Protein AF-A0A1H0GG61-F1 (afdb_monomer)

Structure (mmCIF, N/CA/C/O backbone):
data_AF-A0A1H0GG61-F1
#
_entry.id   AF-A0A1H0GG61-F1
#
loop_
_atom_site.group_PDB
_atom_site.id
_atom_site.type_symbol
_atom_site.label_atom_id
_atom_site.label_alt_id
_atom_site.label_comp_id
_atom_site.label_asym_id
_atom_site.label_entity_id
_atom_site.label_seq_id
_atom_site.pdbx_PDB_ins_code
_atom_site.Cartn_x
_atom_site.Cartn_y
_atom_site.Cartn_z
_atom_site.occupancy
_atom_site.B_iso_or_equiv
_atom_site.auth_seq_id
_atom_site.auth_comp_id
_atom_site.auth_asym_id
_atom_site.auth_atom_id
_atom_site.pdbx_PDB_model_num
ATOM 1 N N . MET A 1 1 ? 8.464 13.566 -1.824 1.00 88.75 1 MET A N 1
ATOM 2 C CA . MET A 1 1 ? 7.800 14.430 -0.816 1.00 88.75 1 MET A CA 1
ATOM 3 C C . MET A 1 1 ? 6.459 13.851 -0.376 1.00 88.75 1 MET A C 1
ATOM 5 O O . MET A 1 1 ? 6.355 13.460 0.778 1.00 88.75 1 MET A O 1
ATOM 9 N N . ILE A 1 2 ? 5.483 13.699 -1.280 1.00 94.81 2 ILE A N 1
ATOM 10 C CA . ILE A 1 2 ? 4.140 13.168 -0.958 1.00 94.81 2 ILE A CA 1
ATOM 11 C C . ILE A 1 2 ? 4.200 11.752 -0.369 1.00 94.81 2 ILE A C 1
ATOM 13 O O . ILE A 1 2 ? 3.663 11.515 0.709 1.00 94.81 2 ILE A O 1
ATOM 17 N N . LEU A 1 3 ? 4.947 10.844 -1.009 1.00 95.00 3 LEU A N 1
ATOM 18 C CA . LEU A 1 3 ? 5.031 9.438 -0.594 1.00 95.00 3 LEU A CA 1
ATOM 19 C C . LEU A 1 3 ? 5.505 9.244 0.861 1.00 95.00 3 LEU A C 1
ATOM 21 O O . LEU A 1 3 ? 5.064 8.318 1.532 1.00 95.00 3 LEU A O 1
ATOM 25 N N . ARG A 1 4 ? 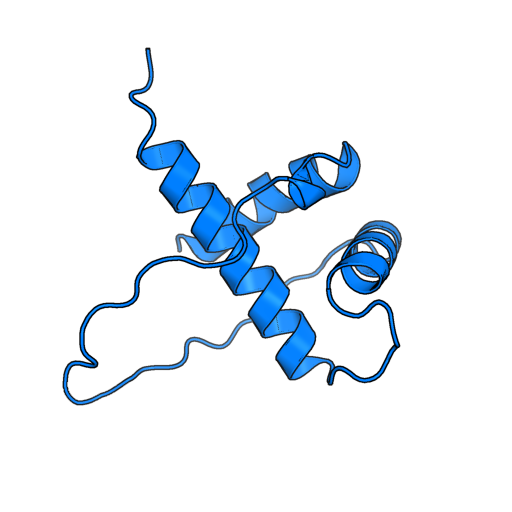6.345 10.148 1.392 1.00 95.00 4 ARG A N 1
ATOM 26 C CA . ARG A 1 4 ? 6.775 10.105 2.802 1.00 95.00 4 ARG A CA 1
ATOM 27 C C . ARG A 1 4 ? 5.589 10.308 3.752 1.00 95.00 4 ARG A C 1
ATOM 29 O O . ARG A 1 4 ? 5.453 9.562 4.718 1.00 95.00 4 ARG A O 1
ATOM 36 N N . ARG A 1 5 ? 4.738 11.302 3.476 1.00 95.00 5 ARG A N 1
ATOM 37 C CA . ARG A 1 5 ? 3.538 11.593 4.275 1.00 95.00 5 ARG A CA 1
ATOM 38 C C . ARG A 1 5 ? 2.469 10.524 4.073 1.00 95.00 5 ARG A C 1
ATOM 40 O O . ARG A 1 5 ? 1.907 10.054 5.053 1.00 95.00 5 ARG A O 1
ATOM 47 N N . ALA A 1 6 ? 2.252 10.115 2.826 1.00 96.00 6 ALA A N 1
ATOM 48 C CA . ALA A 1 6 ? 1.304 9.072 2.456 1.00 96.00 6 ALA A CA 1
ATOM 49 C C . ALA A 1 6 ? 1.582 7.761 3.204 1.00 96.00 6 ALA A C 1
ATOM 51 O O . ALA A 1 6 ? 0.705 7.261 3.894 1.00 96.00 6 ALA A O 1
ATOM 52 N N . LEU A 1 7 ? 2.826 7.268 3.177 1.00 96.12 7 LEU A N 1
ATOM 53 C CA . LEU A 1 7 ? 3.213 6.057 3.911 1.00 96.12 7 LEU A CA 1
ATOM 54 C C . LEU A 1 7 ? 3.070 6.208 5.434 1.00 96.12 7 LEU A C 1
ATOM 56 O O . LEU A 1 7 ? 2.723 5.244 6.098 1.00 96.12 7 LEU A O 1
ATOM 60 N N . GLY A 1 8 ? 3.293 7.407 5.989 1.00 95.00 8 GLY A N 1
ATOM 61 C CA . GLY A 1 8 ? 3.084 7.647 7.423 1.00 95.00 8 GLY A CA 1
ATOM 62 C C . GLY A 1 8 ? 1.610 7.594 7.822 1.00 95.00 8 GLY A C 1
ATOM 63 O O . GLY A 1 8 ? 1.274 6.994 8.833 1.00 95.00 8 GLY A O 1
ATOM 64 N N . GLY A 1 9 ? 0.723 8.167 7.006 1.00 94.25 9 GLY A N 1
ATOM 65 C CA . GLY A 1 9 ? -0.720 8.016 7.208 1.00 94.25 9 GLY A CA 1
ATOM 66 C C . GLY A 1 9 ? -1.181 6.574 6.994 1.00 94.25 9 GLY A C 1
ATOM 67 O O . GLY A 1 9 ? -2.010 6.073 7.745 1.00 94.25 9 GLY A O 1
ATOM 68 N N . TYR A 1 10 ? -0.608 5.888 6.007 1.00 95.62 10 TYR A N 1
ATOM 69 C CA . TYR A 1 10 ? -0.966 4.514 5.679 1.00 95.62 10 TYR A CA 1
ATOM 70 C C . TYR A 1 10 ? -0.551 3.521 6.774 1.00 95.62 10 TYR A C 1
ATOM 72 O O . TYR A 1 10 ? -1.311 2.606 7.057 1.00 95.62 10 TYR A O 1
ATOM 80 N N . GLU A 1 11 ? 0.585 3.722 7.453 1.00 95.75 11 GLU A N 1
ATOM 81 C CA . GLU A 1 11 ? 0.977 2.929 8.635 1.00 95.75 11 GLU A CA 1
ATOM 82 C C . GLU A 1 11 ? -0.107 2.943 9.727 1.00 95.75 11 GLU A C 1
ATOM 84 O O . GLU A 1 11 ? -0.466 1.883 10.232 1.00 95.75 11 GLU A O 1
ATOM 89 N N . ILE A 1 12 ? -0.722 4.100 9.997 1.00 95.44 12 ILE A N 1
ATOM 90 C CA . ILE A 1 12 ? -1.836 4.228 10.957 1.00 95.44 12 ILE A CA 1
ATOM 91 C C . ILE A 1 12 ? -3.068 3.430 10.486 1.00 95.44 12 ILE A C 1
ATOM 93 O O . ILE A 1 12 ? -3.751 2.789 11.286 1.00 95.44 12 ILE A O 1
ATOM 97 N N . LEU A 1 13 ? -3.354 3.432 9.177 1.00 94.75 13 LEU A N 1
ATOM 98 C CA . LEU A 1 13 ? -4.449 2.641 8.596 1.00 94.75 13 LEU A CA 1
ATOM 99 C C . LEU A 1 13 ? -4.171 1.131 8.637 1.00 94.75 13 LEU A C 1
ATOM 101 O O . LEU A 1 13 ? -5.100 0.324 8.683 1.00 94.75 13 LEU A O 1
ATOM 105 N N . ILE A 1 14 ? -2.899 0.734 8.588 1.00 95.50 14 ILE A N 1
ATOM 106 C CA . ILE A 1 14 ? -2.498 -0.665 8.733 1.00 95.50 14 ILE A CA 1
ATOM 107 C C . ILE A 1 14 ? -2.695 -1.108 10.181 1.00 95.50 14 ILE A C 1
ATOM 109 O O . ILE A 1 14 ? -3.279 -2.165 10.412 1.00 95.50 14 ILE A O 1
ATOM 113 N N . GLU A 1 15 ? -2.269 -0.287 11.143 1.00 95.00 15 GLU A N 1
ATOM 114 C CA . GLU A 1 15 ? -2.408 -0.562 12.577 1.00 95.00 15 GLU A CA 1
ATOM 115 C C . GLU A 1 15 ? -3.863 -0.783 12.997 1.00 95.00 15 GLU A C 1
ATOM 117 O O . GLU A 1 15 ? -4.151 -1.702 13.762 1.00 95.00 15 GLU A O 1
ATOM 122 N N . ASN A 1 16 ? -4.793 0.016 12.470 1.00 94.12 16 ASN A N 1
ATOM 123 C CA . ASN A 1 16 ? -6.217 -0.109 12.786 1.00 94.12 16 ASN A CA 1
ATOM 124 C C . ASN A 1 16 ? -6.998 -1.027 11.818 1.00 94.12 16 ASN A C 1
ATOM 126 O O . ASN A 1 16 ? -8.207 -1.194 11.969 1.00 94.12 16 ASN A O 1
ATOM 130 N N . GLY A 1 17 ? -6.333 -1.606 10.813 1.00 93.12 17 GLY A N 1
ATOM 131 C CA . GLY A 1 17 ? -6.921 -2.535 9.843 1.00 93.12 17 GLY A CA 1
ATOM 132 C C . GLY A 1 17 ? -7.781 -1.906 8.737 1.00 93.12 17 GLY A C 1
ATOM 133 O O . GLY A 1 17 ? -8.184 -2.616 7.812 1.00 93.12 17 GLY A O 1
ATOM 134 N N . SER A 1 18 ? -8.032 -0.594 8.771 1.00 94.00 18 SER A N 1
ATOM 135 C CA . SER A 1 18 ? -8.872 0.102 7.779 1.00 94.00 18 SER A CA 1
ATOM 136 C C . SER A 1 18 ? -8.236 0.211 6.388 1.00 94.00 18 SER A C 1
ATOM 138 O O . SER A 1 18 ? -8.930 0.491 5.409 1.00 94.00 18 SER A O 1
ATOM 140 N N . PHE A 1 19 ? -6.937 -0.083 6.259 1.00 94.62 19 PHE A N 1
ATOM 141 C CA . PHE A 1 19 ? -6.240 -0.111 4.969 1.00 94.62 19 PHE A CA 1
ATOM 142 C C . PHE A 1 19 ? -6.875 -1.073 3.947 1.00 94.62 19 PHE A C 1
ATOM 144 O O . PHE A 1 19 ? -6.770 -0.841 2.749 1.00 94.62 19 PHE A O 1
ATOM 151 N N . ARG A 1 20 ? -7.565 -2.129 4.404 1.00 93.81 20 ARG A N 1
ATOM 152 C CA . ARG A 1 20 ? -8.189 -3.151 3.540 1.00 93.81 20 ARG A CA 1
ATOM 153 C C . ARG A 1 20 ? -9.341 -2.621 2.688 1.00 93.81 20 ARG A C 1
ATOM 155 O O . ARG A 1 20 ? -9.664 -3.213 1.667 1.00 93.81 20 ARG A O 1
ATOM 162 N N . THR A 1 21 ? -9.991 -1.551 3.138 1.00 93.12 21 THR A N 1
ATOM 163 C CA . THR A 1 21 ? -11.090 -0.885 2.418 1.00 93.12 21 THR A CA 1
ATOM 164 C C . THR A 1 21 ? -10.628 0.373 1.694 1.00 93.12 21 THR A C 1
ATOM 166 O O . THR A 1 21 ? -11.435 1.059 1.073 1.00 93.12 21 THR A O 1
ATOM 169 N N . ALA A 1 22 ? -9.350 0.720 1.828 1.00 92.62 22 ALA A N 1
ATOM 170 C CA . ALA A 1 22 ? -8.796 1.926 1.256 1.00 92.62 22 ALA A CA 1
ATOM 171 C C . ALA A 1 22 ? -8.453 1.705 -0.231 1.00 92.62 22 ALA A C 1
ATOM 173 O O . ALA A 1 22 ? -8.205 0.570 -0.647 1.00 92.62 22 ALA A O 1
ATOM 174 N N . PRO A 1 23 ? -8.448 2.759 -1.060 1.00 93.88 23 PRO A N 1
ATOM 175 C CA . PRO A 1 23 ? -8.155 2.637 -2.481 1.00 93.88 23 PRO A CA 1
ATOM 176 C C . PRO A 1 23 ? -6.724 2.144 -2.713 1.00 93.88 23 PRO A C 1
ATOM 178 O O . PRO A 1 23 ? -5.784 2.547 -2.024 1.00 93.88 23 PRO A O 1
ATOM 181 N N . THR A 1 24 ? -6.562 1.289 -3.720 1.00 92.69 24 THR A N 1
ATOM 182 C CA . THR A 1 24 ? -5.277 0.665 -4.068 1.00 92.69 24 THR A CA 1
ATOM 183 C C . THR A 1 24 ? -4.556 1.382 -5.199 1.00 92.69 24 THR A C 1
ATOM 185 O O . THR A 1 24 ? -3.329 1.362 -5.256 1.00 92.69 24 THR A O 1
ATOM 188 N N . ASP A 1 25 ? -5.311 2.047 -6.072 1.00 92.25 25 ASP A N 1
ATOM 189 C CA . ASP A 1 25 ? -4.813 2.641 -7.305 1.00 92.25 25 ASP A CA 1
ATOM 190 C C . ASP A 1 25 ? -5.397 4.038 -7.527 1.00 92.25 25 ASP A C 1
ATOM 192 O O . ASP A 1 25 ? -6.438 4.412 -6.983 1.00 92.25 25 ASP A O 1
ATOM 196 N N . TYR A 1 26 ? -4.703 4.828 -8.339 1.00 91.31 26 TYR A N 1
ATOM 197 C CA . TYR A 1 26 ? -5.096 6.181 -8.714 1.00 91.31 26 TYR A CA 1
ATOM 198 C C . TYR A 1 26 ? -4.916 6.373 -10.224 1.00 91.31 26 TYR A C 1
ATOM 200 O O . TYR A 1 26 ? -4.035 5.743 -10.815 1.00 91.31 26 TYR A O 1
ATOM 208 N N . PRO A 1 27 ? -5.730 7.230 -10.870 1.00 88.31 27 PRO A N 1
ATOM 209 C CA . PRO A 1 27 ? -5.594 7.485 -12.295 1.00 88.31 27 PRO A CA 1
ATOM 210 C C . PRO A 1 27 ? -4.233 8.120 -12.584 1.00 88.31 27 PRO A C 1
ATOM 212 O O . PRO A 1 27 ? -3.847 9.116 -11.969 1.00 88.31 27 PRO A O 1
ATOM 215 N N . ILE A 1 28 ? -3.515 7.532 -13.533 1.00 83.12 28 ILE A N 1
ATOM 216 C CA . ILE A 1 28 ? -2.269 8.061 -14.078 1.00 83.12 28 ILE A CA 1
ATOM 217 C C . ILE A 1 28 ? -2.637 8.634 -15.449 1.00 83.12 28 ILE A C 1
ATOM 219 O O . ILE A 1 28 ? -3.314 7.960 -16.223 1.00 83.12 28 ILE A O 1
ATOM 223 N N . GLY A 1 29 ? -2.264 9.887 -15.721 1.00 76.94 29 GLY A N 1
ATOM 224 C CA . GLY A 1 29 ? -2.488 10.495 -17.036 1.00 76.94 29 GLY A CA 1
ATOM 225 C C . GLY A 1 29 ? -1.731 9.759 -18.144 1.00 76.94 29 GLY A C 1
ATOM 226 O O . GLY A 1 29 ? -0.904 8.886 -17.859 1.00 76.94 29 GLY A O 1
ATOM 227 N N . GLU A 1 30 ? -1.989 10.122 -19.404 1.00 71.50 30 GLU A N 1
ATOM 228 C CA . GLU A 1 30 ? -1.191 9.597 -20.513 1.00 71.50 30 GLU A CA 1
ATOM 229 C C . GLU A 1 30 ? 0.298 9.829 -20.237 1.00 71.50 30 GLU A C 1
ATOM 231 O O . GLU A 1 30 ? 0.677 10.900 -19.743 1.00 71.50 30 GLU A O 1
ATOM 236 N N . PRO A 1 31 ? 1.148 8.825 -20.498 1.00 60.62 31 PRO A N 1
ATOM 237 C CA . PRO A 1 31 ? 2.563 8.955 -20.244 1.00 60.62 31 PRO A CA 1
ATOM 238 C C . PRO A 1 31 ? 3.126 10.052 -21.146 1.00 60.62 31 PRO A C 1
ATOM 240 O O . PRO A 1 31 ? 3.393 9.829 -22.325 1.00 60.62 31 PRO A O 1
ATOM 243 N N . ALA A 1 32 ? 3.339 11.242 -20.580 1.00 58.62 32 ALA A N 1
ATOM 244 C CA . ALA A 1 32 ? 4.221 12.226 -21.181 1.00 58.62 32 ALA A CA 1
ATOM 245 C C . ALA A 1 32 ? 5.555 11.525 -21.474 1.00 58.62 32 ALA A C 1
ATOM 247 O O . ALA A 1 32 ? 6.015 10.713 -20.663 1.00 58.62 32 ALA A O 1
ATOM 248 N N . ALA A 1 33 ? 6.141 11.784 -22.644 1.00 55.84 33 ALA A N 1
ATOM 249 C CA . ALA A 1 33 ? 7.388 11.161 -23.070 1.00 55.84 33 ALA A CA 1
ATOM 250 C C . ALA A 1 33 ? 8.437 11.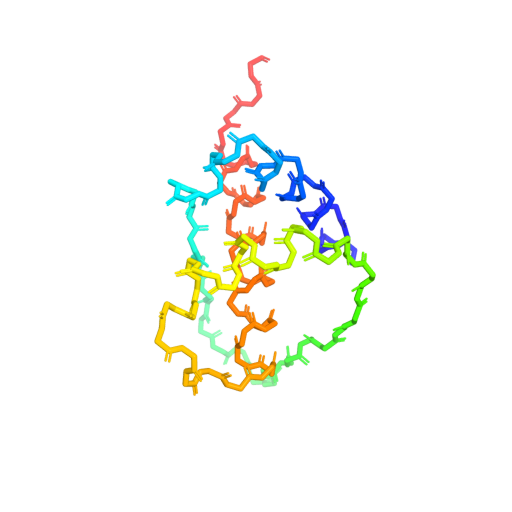245 -21.939 1.00 55.84 33 ALA A C 1
ATOM 252 O O . ALA A 1 33 ? 8.933 12.325 -21.629 1.00 55.84 33 ALA A O 1
ATOM 253 N N . GLY A 1 34 ? 8.715 10.109 -21.283 1.00 60.91 34 GLY A N 1
ATOM 254 C CA . GLY A 1 34 ? 9.586 10.038 -20.102 1.00 60.91 34 GLY A CA 1
ATOM 255 C C . GLY A 1 34 ? 8.913 9.560 -18.807 1.00 60.91 34 GLY A C 1
ATOM 256 O O . GLY A 1 34 ? 9.047 10.210 -17.768 1.00 60.91 34 GLY A O 1
ATOM 257 N N . ILE A 1 35 ? 8.228 8.404 -18.825 1.00 65.69 35 ILE A N 1
ATOM 258 C CA . ILE A 1 35 ? 7.725 7.753 -17.599 1.00 65.69 35 ILE A CA 1
ATOM 259 C C . ILE A 1 35 ? 8.885 7.565 -16.618 1.00 65.69 35 ILE A C 1
ATOM 261 O O . ILE A 1 35 ? 9.763 6.726 -16.819 1.00 65.69 35 ILE A O 1
ATOM 265 N N . THR A 1 36 ? 8.863 8.320 -15.523 1.00 71.88 36 THR A N 1
ATOM 266 C CA . THR A 1 36 ? 9.866 8.203 -14.466 1.00 71.88 36 THR A CA 1
ATOM 267 C C . THR A 1 36 ? 9.289 7.357 -13.341 1.00 71.88 36 THR A C 1
ATOM 269 O O . THR A 1 36 ? 8.441 7.806 -12.569 1.00 71.88 36 THR A O 1
ATOM 272 N N . ILE A 1 37 ? 9.737 6.104 -13.250 1.00 83.56 37 ILE A N 1
ATOM 273 C CA . ILE A 1 37 ? 9.444 5.251 -12.096 1.00 83.56 37 ILE A CA 1
ATOM 274 C C . ILE A 1 37 ? 10.255 5.782 -10.916 1.00 83.56 37 ILE A C 1
ATOM 276 O O . ILE A 1 37 ? 11.481 5.700 -10.905 1.00 83.56 37 ILE A O 1
ATOM 280 N N . ILE A 1 38 ? 9.566 6.303 -9.904 1.00 89.00 38 ILE A N 1
ATOM 281 C CA . ILE A 1 38 ? 10.211 6.769 -8.678 1.00 89.00 38 ILE A CA 1
ATOM 282 C C . ILE A 1 38 ? 10.452 5.560 -7.772 1.00 89.00 38 ILE A C 1
ATOM 284 O O . ILE A 1 38 ? 9.510 4.886 -7.358 1.00 89.00 38 ILE A O 1
ATOM 288 N N . GLN A 1 39 ? 11.717 5.294 -7.453 1.00 92.62 39 GLN A N 1
ATOM 289 C CA . GLN A 1 39 ? 12.117 4.226 -6.540 1.00 92.62 39 GLN A CA 1
ATOM 290 C C . GLN A 1 39 ? 12.523 4.809 -5.188 1.00 92.62 39 GLN A C 1
ATOM 292 O O . GLN A 1 39 ? 13.176 5.847 -5.107 1.00 92.62 39 GLN A O 1
ATOM 297 N N . THR A 1 40 ? 12.117 4.147 -4.110 1.00 93.94 40 THR A N 1
ATOM 298 C CA . THR A 1 40 ? 12.460 4.558 -2.748 1.00 93.94 40 THR A CA 1
ATOM 299 C C . THR A 1 40 ? 12.383 3.370 -1.795 1.00 93.94 40 THR A C 1
ATOM 301 O O . THR A 1 40 ? 11.808 2.334 -2.130 1.00 93.94 40 THR A O 1
ATOM 304 N N . SER A 1 41 ? 12.940 3.535 -0.600 1.00 93.69 41 SER A N 1
ATOM 305 C CA . SER A 1 41 ? 12.842 2.595 0.511 1.00 93.69 41 SER A CA 1
ATOM 306 C C . SER A 1 41 ? 12.391 3.327 1.779 1.00 93.69 41 SER A C 1
ATOM 308 O O . SER A 1 41 ? 12.577 4.538 1.926 1.00 93.69 41 SER A O 1
ATOM 310 N N . ARG A 1 42 ? 11.761 2.589 2.697 1.00 93.44 42 ARG A N 1
ATOM 311 C CA . ARG A 1 42 ? 11.326 3.073 4.011 1.00 93.44 42 ARG A CA 1
ATOM 312 C C . ARG A 1 42 ? 11.362 1.916 5.003 1.00 93.44 42 ARG A C 1
ATOM 314 O O . ARG A 1 42 ? 11.012 0.795 4.648 1.00 93.44 42 ARG A O 1
ATOM 321 N N . MET A 1 43 ? 11.755 2.208 6.238 1.00 95.69 43 MET A N 1
ATOM 322 C CA . MET A 1 43 ? 11.652 1.263 7.346 1.00 95.69 43 MET A CA 1
ATOM 323 C C . MET A 1 43 ? 10.204 1.199 7.835 1.00 95.69 43 MET A C 1
ATOM 325 O O . MET A 1 43 ? 9.624 2.237 8.143 1.00 95.69 43 MET A O 1
ATOM 329 N N . ILE A 1 44 ? 9.643 -0.008 7.909 1.00 93.69 44 ILE A N 1
ATOM 330 C CA . ILE A 1 44 ? 8.293 -0.281 8.415 1.00 93.69 44 ILE A CA 1
ATOM 331 C C . ILE A 1 44 ? 8.410 -1.405 9.456 1.00 93.69 44 ILE A C 1
ATOM 333 O O . ILE A 1 44 ? 9.164 -2.355 9.219 1.00 93.69 44 ILE A O 1
ATOM 337 N N . PRO A 1 45 ? 7.700 -1.336 10.599 1.00 95.81 45 PRO A N 1
ATOM 338 C CA . PRO A 1 45 ? 7.673 -2.426 11.569 1.00 95.81 45 PRO A CA 1
ATOM 339 C C . PRO A 1 45 ? 7.258 -3.755 10.927 1.00 95.81 45 PRO A C 1
ATOM 341 O O . PRO A 1 45 ? 6.249 -3.817 10.226 1.00 95.81 45 PRO A O 1
ATOM 344 N N . LEU A 1 46 ? 7.996 -4.833 11.218 1.00 95.38 46 LEU A N 1
ATOM 345 C CA . LEU A 1 46 ? 7.771 -6.158 10.615 1.00 95.38 46 LEU A CA 1
ATOM 346 C C . LEU A 1 46 ? 6.322 -6.636 10.756 1.00 95.38 46 LEU A C 1
ATOM 348 O O . LEU A 1 46 ? 5.726 -7.075 9.782 1.00 95.38 46 LEU A O 1
ATOM 352 N N . ARG A 1 47 ? 5.718 -6.428 11.933 1.00 96.00 47 ARG A N 1
ATOM 353 C CA . ARG A 1 47 ? 4.314 -6.783 12.195 1.00 96.00 47 ARG A CA 1
ATOM 354 C C . ARG A 1 47 ? 3.347 -6.145 11.193 1.00 96.00 47 ARG A C 1
ATOM 356 O O . ARG A 1 47 ? 2.409 -6.796 10.751 1.00 96.00 47 ARG A O 1
ATOM 363 N N . LEU A 1 48 ? 3.577 -4.883 10.825 1.00 95.38 48 LEU A N 1
ATOM 364 C CA . LEU A 1 48 ? 2.746 -4.184 9.843 1.00 95.38 48 LEU A CA 1
ATOM 365 C C . LEU A 1 48 ? 3.027 -4.696 8.429 1.00 95.38 48 LEU A C 1
ATOM 367 O O . LEU A 1 48 ? 2.096 -4.858 7.645 1.00 95.38 48 LEU A O 1
ATOM 371 N N . VAL A 1 49 ? 4.286 -5.010 8.112 1.00 94.75 49 VAL A N 1
ATOM 372 C CA . VAL A 1 49 ? 4.652 -5.617 6.824 1.00 94.75 49 VAL A CA 1
ATOM 373 C C . VAL A 1 49 ? 3.949 -6.960 6.634 1.00 94.75 49 VAL A C 1
ATOM 375 O O . VAL A 1 49 ? 3.400 -7.186 5.560 1.00 94.75 49 VAL A O 1
ATOM 378 N N . ASP A 1 50 ? 3.900 -7.811 7.659 1.00 94.69 50 ASP A N 1
ATOM 379 C CA . ASP A 1 50 ? 3.251 -9.125 7.591 1.00 94.69 50 ASP A CA 1
ATOM 380 C C . ASP A 1 50 ? 1.741 -9.000 7.348 1.00 94.69 50 ASP A C 1
ATOM 382 O O . ASP A 1 50 ? 1.187 -9.656 6.462 1.00 94.69 50 ASP A O 1
ATOM 386 N N . VAL A 1 51 ? 1.079 -8.088 8.069 1.00 95.19 51 VAL A N 1
ATOM 387 C CA . VAL A 1 51 ? -0.351 -7.790 7.884 1.00 95.19 51 VAL A CA 1
ATOM 388 C C . VAL A 1 51 ? -0.628 -7.319 6.458 1.00 95.19 51 VAL 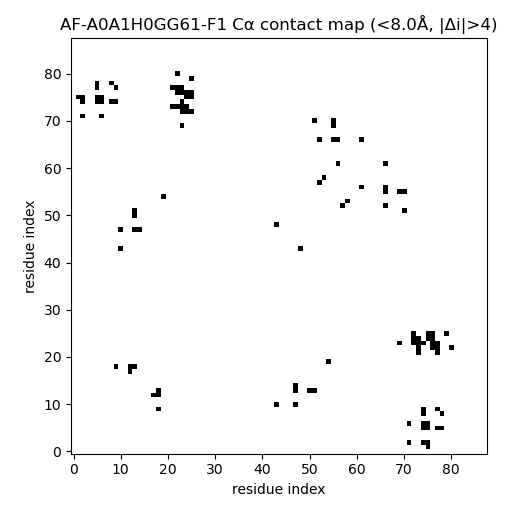A C 1
ATOM 390 O O . VAL A 1 51 ? -1.547 -7.808 5.801 1.00 95.19 51 VAL A O 1
ATOM 393 N N . VAL A 1 52 ? 0.184 -6.400 5.946 1.00 94.75 52 VAL A N 1
ATOM 394 C CA . VAL A 1 52 ? 0.026 -5.860 4.593 1.00 94.75 52 VAL A CA 1
ATOM 395 C C . VAL A 1 52 ? 0.332 -6.913 3.533 1.00 94.75 52 VAL A C 1
ATOM 397 O O . VAL A 1 52 ? -0.373 -6.991 2.527 1.00 94.75 52 VAL A O 1
ATOM 400 N N . ARG A 1 53 ? 1.353 -7.746 3.749 1.00 94.50 53 ARG A N 1
ATOM 401 C CA . ARG A 1 53 ? 1.725 -8.833 2.841 1.00 94.50 53 ARG A CA 1
ATOM 402 C C . ARG A 1 53 ? 0.608 -9.860 2.735 1.00 94.50 53 ARG A C 1
ATOM 404 O O . ARG A 1 53 ?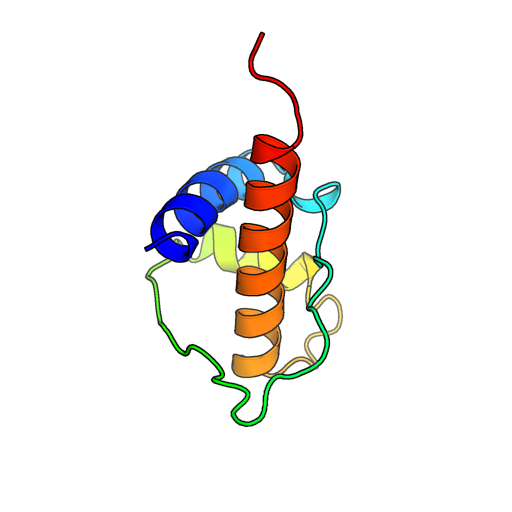 0.245 -10.199 1.621 1.00 94.50 53 ARG A O 1
ATOM 411 N N . SER A 1 54 ? -0.029 -10.233 3.845 1.00 94.69 54 SER A N 1
ATOM 412 C CA . SER A 1 54 ? -1.192 -11.133 3.813 1.00 94.69 54 SER A CA 1
ATOM 413 C C . SER A 1 54 ? -2.363 -10.602 2.970 1.00 94.69 54 SER A C 1
ATOM 415 O O . SER A 1 54 ? -3.160 -11.384 2.462 1.00 94.69 54 SER A O 1
ATOM 417 N N . HIS A 1 55 ? -2.465 -9.279 2.800 1.00 94.44 55 HIS A N 1
ATOM 418 C CA . HIS A 1 55 ? -3.509 -8.645 2.000 1.00 94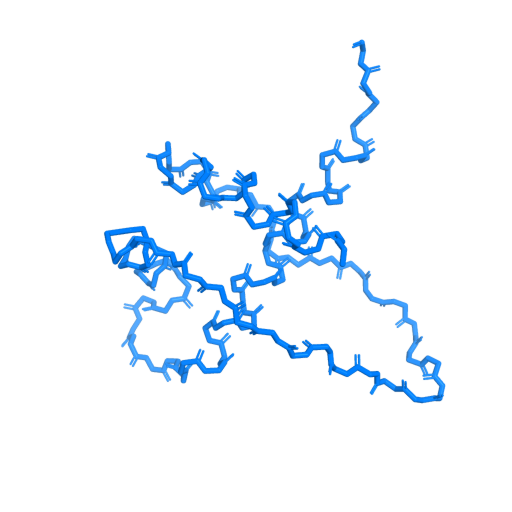.44 55 HIS A CA 1
ATOM 419 C C . HIS A 1 55 ? -3.119 -8.480 0.522 1.00 94.44 55 HIS A C 1
ATOM 421 O O . HIS A 1 55 ? -3.898 -8.832 -0.358 1.00 94.44 55 HIS A O 1
ATOM 427 N N . PHE A 1 56 ? -1.927 -7.947 0.233 1.00 93.62 56 PHE A N 1
ATOM 428 C CA . PHE A 1 56 ? -1.490 -7.660 -1.145 1.00 93.62 56 PHE A CA 1
ATOM 429 C C . PHE A 1 56 ? -0.803 -8.833 -1.854 1.00 93.62 56 PHE A C 1
ATOM 431 O O . PHE A 1 56 ? -0.648 -8.802 -3.081 1.00 93.62 56 PHE A O 1
ATOM 438 N N . ASP A 1 57 ? -0.382 -9.835 -1.089 1.00 94.44 57 ASP A N 1
ATOM 439 C CA . ASP A 1 57 ? 0.237 -11.075 -1.543 1.00 94.44 57 ASP A CA 1
ATOM 440 C C . ASP A 1 57 ? -0.302 -12.271 -0.729 1.00 94.44 57 ASP A C 1
ATOM 442 O O . ASP A 1 57 ? 0.426 -12.897 0.044 1.00 94.44 57 ASP A O 1
ATOM 446 N N . PRO A 1 58 ? -1.603 -12.593 -0.865 1.00 93.25 58 PRO A N 1
ATOM 447 C CA . PRO A 1 58 ? -2.238 -13.649 -0.076 1.00 93.25 58 PRO A CA 1
ATOM 448 C C . PRO A 1 58 ? -1.709 -15.052 -0.405 1.00 93.25 58 PRO A C 1
ATOM 450 O O . PRO A 1 58 ? -1.859 -15.965 0.402 1.00 93.25 58 PRO A O 1
ATOM 453 N N . LEU A 1 59 ? -1.110 -15.232 -1.587 1.00 93.44 59 LEU A N 1
ATOM 454 C CA . LEU A 1 59 ? -0.596 -16.517 -2.070 1.00 93.44 59 LEU A CA 1
ATOM 455 C C . LEU A 1 59 ? 0.932 -16.643 -1.956 1.00 93.44 59 LEU A C 1
ATOM 457 O O . LEU A 1 59 ? 1.458 -17.735 -2.150 1.00 93.44 59 LEU A O 1
ATOM 461 N N . GLY A 1 60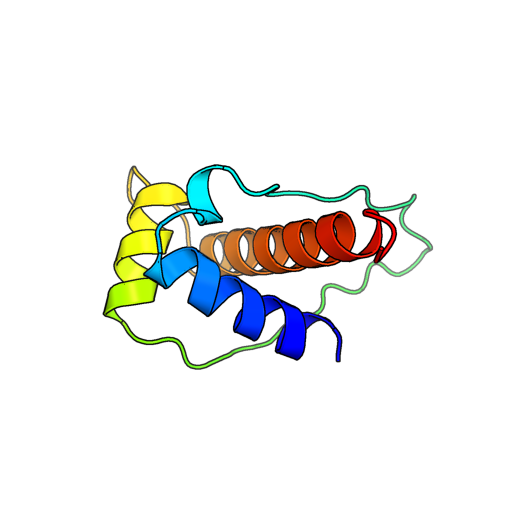 ? 1.650 -15.560 -1.641 1.00 91.81 60 GLY A N 1
ATOM 462 C CA . GLY A 1 60 ? 3.109 -15.576 -1.499 1.00 91.81 60 GLY A CA 1
ATOM 463 C C . GLY A 1 60 ? 3.877 -15.646 -2.823 1.00 91.81 60 GLY A C 1
ATOM 464 O O . GLY A 1 60 ? 5.026 -16.087 -2.835 1.00 91.81 60 GLY A O 1
ATOM 465 N N . PHE A 1 61 ? 3.254 -15.270 -3.943 1.00 93.75 61 PHE A N 1
ATOM 466 C CA . PHE A 1 61 ? 3.867 -15.340 -5.278 1.00 93.75 61 PHE A CA 1
ATOM 467 C C . PHE A 1 61 ? 4.425 -13.996 -5.756 1.00 93.75 61 PHE A C 1
ATOM 469 O O . PHE A 1 61 ? 5.107 -13.938 -6.781 1.00 93.75 61 PHE A O 1
ATOM 476 N N . GLU A 1 62 ? 4.153 -12.905 -5.039 1.00 92.19 62 GLU A N 1
ATOM 477 C CA . GLU A 1 62 ? 4.633 -11.585 -5.428 1.00 92.19 62 GLU A CA 1
ATOM 478 C C . GLU A 1 62 ? 6.110 -11.389 -5.080 1.00 92.19 62 GLU A C 1
ATOM 480 O O . GLU A 1 62 ? 6.583 -11.655 -3.975 1.00 92.19 62 GLU A O 1
ATOM 485 N N . SER A 1 63 ? 6.861 -10.817 -6.021 1.00 94.38 63 SER A N 1
ATOM 486 C CA . SER A 1 63 ? 8.218 -10.360 -5.715 1.00 94.38 63 SER A CA 1
ATOM 487 C C . SER A 1 63 ? 8.187 -9.210 -4.700 1.00 94.38 63 SER A C 1
ATOM 489 O O . SER A 1 63 ? 7.274 -8.380 -4.704 1.00 94.38 63 SER A O 1
ATOM 491 N N . THR A 1 64 ? 9.251 -9.054 -3.906 1.00 92.56 64 THR A N 1
ATOM 492 C CA . THR A 1 64 ? 9.392 -7.915 -2.976 1.00 92.56 64 THR A CA 1
ATOM 493 C C . THR A 1 64 ? 9.227 -6.562 -3.680 1.00 92.56 64 THR A C 1
ATOM 495 O O . THR A 1 64 ? 8.666 -5.624 -3.113 1.00 92.56 64 THR A O 1
ATOM 498 N N . ARG A 1 65 ? 9.669 -6.458 -4.942 1.00 92.75 65 ARG A N 1
ATOM 499 C CA . ARG A 1 65 ? 9.502 -5.255 -5.769 1.00 92.75 65 ARG A CA 1
ATOM 500 C C . ARG A 1 65 ? 8.036 -4.999 -6.118 1.00 92.75 65 ARG A C 1
ATOM 502 O O . ARG A 1 65 ? 7.590 -3.856 -6.037 1.00 92.75 65 ARG A O 1
ATOM 509 N N . ALA A 1 66 ? 7.305 -6.034 -6.526 1.00 93.56 66 ALA A N 1
ATOM 510 C CA . ALA A 1 66 ? 5.890 -5.919 -6.865 1.00 93.56 66 ALA A CA 1
ATOM 511 C C . ALA A 1 66 ? 5.052 -5.580 -5.624 1.00 93.56 66 ALA A C 1
ATOM 513 O O . ALA A 1 66 ? 4.252 -4.647 -5.666 1.00 93.56 66 ALA A O 1
ATOM 514 N N . PHE A 1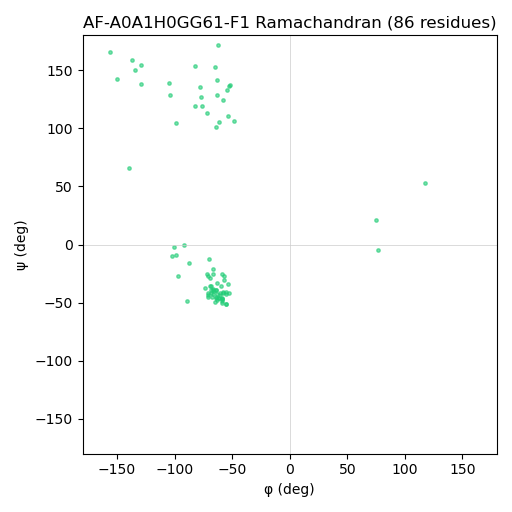 67 ? 5.339 -6.225 -4.490 1.00 94.75 67 PHE A N 1
ATOM 515 C CA . PHE A 1 67 ? 4.765 -5.880 -3.192 1.00 94.75 67 PHE A CA 1
ATOM 516 C C . PHE A 1 67 ? 5.005 -4.408 -2.819 1.00 94.75 67 PHE A C 1
ATOM 518 O O . PHE A 1 67 ? 4.058 -3.680 -2.522 1.00 94.75 67 PHE A O 1
ATOM 525 N N . GLY A 1 68 ? 6.256 -3.936 -2.896 1.00 94.50 68 GLY A N 1
ATOM 526 C CA . GLY A 1 68 ? 6.597 -2.544 -2.591 1.00 94.50 68 GLY A CA 1
ATOM 527 C C . GLY A 1 68 ? 5.874 -1.543 -3.494 1.00 94.50 68 GLY A C 1
ATOM 528 O O . GLY A 1 68 ? 5.444 -0.488 -3.027 1.00 94.50 68 GLY A O 1
ATOM 529 N N . ARG A 1 69 ? 5.672 -1.893 -4.772 1.00 94.44 69 ARG A N 1
ATOM 530 C CA . ARG A 1 69 ? 4.873 -1.089 -5.703 1.00 94.44 69 ARG A CA 1
ATOM 531 C C . ARG A 1 69 ? 3.409 -1.022 -5.272 1.00 94.44 69 ARG A C 1
ATOM 533 O O . ARG A 1 69 ? 2.885 0.082 -5.195 1.00 94.44 69 ARG A O 1
ATOM 540 N N . LYS A 1 70 ? 2.772 -2.157 -4.964 1.00 95.19 70 LYS A N 1
ATOM 541 C CA . LYS A 1 70 ? 1.369 -2.198 -4.508 1.00 95.19 70 LYS A CA 1
ATOM 542 C C . LYS A 1 70 ? 1.170 -1.372 -3.234 1.00 95.19 70 LYS A C 1
ATOM 544 O O . LYS A 1 70 ? 0.274 -0.539 -3.183 1.00 95.19 70 LYS A O 1
ATOM 549 N N . LEU A 1 71 ? 2.063 -1.527 -2.253 1.00 95.38 71 LEU A N 1
ATOM 550 C CA . LEU A 1 71 ? 2.053 -0.741 -1.016 1.00 95.38 71 LEU A CA 1
ATOM 551 C C . LEU A 1 71 ? 2.170 0.766 -1.295 1.00 95.38 71 LEU A C 1
ATOM 553 O O . LEU A 1 71 ? 1.383 1.554 -0.776 1.00 95.38 71 LEU A O 1
ATOM 557 N N . ALA A 1 72 ? 3.147 1.178 -2.106 1.00 95.62 72 ALA A N 1
ATOM 558 C CA . ALA A 1 72 ? 3.350 2.591 -2.416 1.00 95.62 72 ALA A CA 1
ATOM 559 C C . ALA A 1 72 ? 2.175 3.184 -3.213 1.00 95.62 72 ALA A C 1
ATOM 561 O O . ALA A 1 72 ? 1.766 4.312 -2.937 1.00 95.62 72 ALA A O 1
ATOM 562 N N . CYS A 1 73 ? 1.620 2.429 -4.166 1.00 95.44 73 CYS A N 1
ATOM 563 C CA . CYS A 1 73 ? 0.448 2.832 -4.940 1.00 95.44 73 CYS A CA 1
ATOM 564 C C . CYS A 1 73 ? -0.780 3.013 -4.045 1.00 95.44 73 CYS A C 1
ATOM 566 O O . CYS A 1 73 ? -1.390 4.079 -4.097 1.00 95.44 73 CYS A O 1
ATOM 568 N N . ALA A 1 74 ? -1.065 2.057 -3.157 1.00 96.56 74 ALA A N 1
ATOM 569 C CA . ALA A 1 74 ? -2.176 2.159 -2.217 1.00 96.56 74 ALA A CA 1
ATOM 570 C C . ALA A 1 74 ? -2.000 3.349 -1.262 1.00 96.56 74 ALA A C 1
ATOM 572 O O . ALA A 1 74 ? -2.899 4.173 -1.105 1.00 96.56 74 ALA A O 1
ATOM 573 N N . ALA A 1 75 ? -0.806 3.537 -0.694 1.00 96.44 75 ALA A N 1
ATOM 574 C CA . ALA A 1 75 ? -0.527 4.694 0.156 1.00 96.44 75 ALA A CA 1
ATOM 575 C C . ALA A 1 75 ? -0.767 6.031 -0.574 1.00 96.44 75 ALA A C 1
ATOM 577 O O . ALA A 1 75 ? -1.325 6.965 -0.003 1.00 96.44 75 ALA A O 1
ATOM 578 N N . LEU A 1 76 ? -0.386 6.144 -1.847 1.00 95.94 76 LEU A N 1
ATOM 579 C CA . LEU A 1 76 ? -0.660 7.347 -2.638 1.00 95.94 76 LEU A CA 1
ATOM 580 C C . LEU A 1 76 ? -2.142 7.493 -2.991 1.00 95.94 76 LEU A C 1
ATOM 582 O O . LEU A 1 76 ? -2.676 8.592 -2.877 1.00 95.94 76 LEU A O 1
ATOM 586 N N . ALA A 1 77 ? -2.813 6.408 -3.371 1.00 95.81 77 ALA A N 1
ATOM 587 C CA . ALA A 1 77 ? -4.237 6.411 -3.679 1.00 95.81 77 ALA A CA 1
ATOM 588 C C . ALA A 1 77 ? -5.062 6.888 -2.477 1.00 95.81 77 ALA A C 1
ATOM 590 O O . ALA A 1 77 ? -5.883 7.794 -2.614 1.00 95.81 77 ALA A O 1
ATOM 591 N N . THR A 1 78 ? -4.774 6.357 -1.285 1.00 95.62 78 THR A N 1
ATOM 592 C CA . THR A 1 78 ? -5.415 6.791 -0.033 1.00 95.62 78 THR A CA 1
ATOM 593 C C . THR A 1 78 ? -5.152 8.260 0.272 1.00 95.62 78 THR A C 1
ATOM 595 O O . THR A 1 78 ? -6.070 8.990 0.644 1.00 95.62 78 THR A O 1
ATOM 598 N N . PHE A 1 79 ? -3.918 8.724 0.062 1.00 95.31 79 PHE A N 1
ATOM 599 C CA . PHE A 1 79 ? -3.568 10.12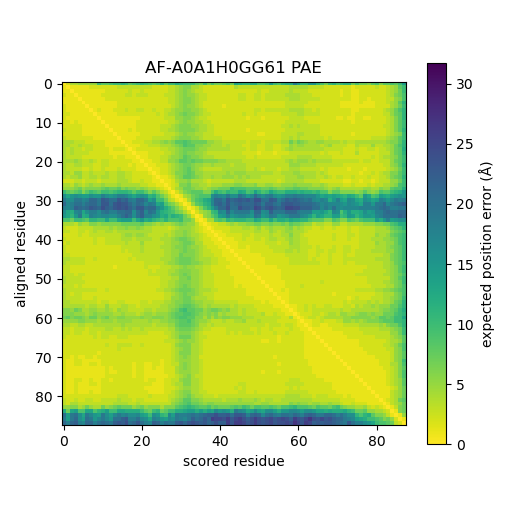8 0.235 1.00 95.31 79 PHE A CA 1
ATOM 600 C C . PHE A 1 79 ? -4.363 11.033 -0.720 1.00 95.31 79 PHE A C 1
ATOM 602 O O . PHE A 1 79 ? -4.920 12.043 -0.293 1.00 95.31 79 PHE A O 1
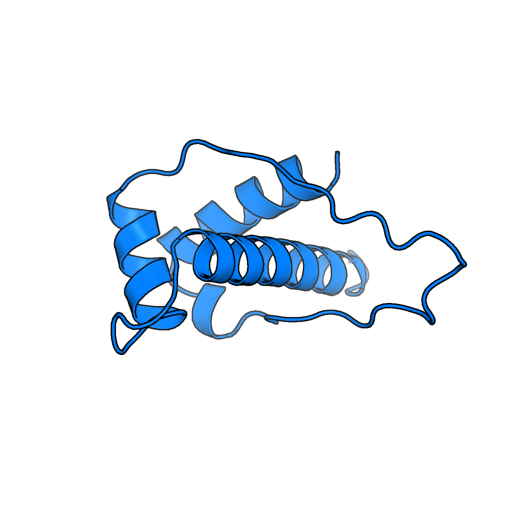ATOM 609 N N . PHE A 1 80 ? -4.465 10.669 -2.000 1.00 94.56 80 PHE A N 1
ATOM 610 C CA . PHE A 1 80 ? -5.207 11.451 -2.990 1.00 94.56 80 PHE A CA 1
ATOM 611 C C . PHE A 1 80 ? -6.719 11.428 -2.756 1.00 94.56 80 PHE A C 1
ATOM 613 O O . PHE A 1 80 ? -7.383 12.442 -2.966 1.00 94.56 80 PHE A O 1
ATOM 620 N N . GLU A 1 81 ? -7.279 10.307 -2.303 1.00 93.50 81 GLU A N 1
ATOM 621 C CA . GLU A 1 81 ? -8.695 10.237 -1.939 1.00 93.50 81 GLU A CA 1
ATOM 622 C C . GLU A 1 81 ? -9.006 11.107 -0.711 1.00 93.50 81 GLU A C 1
ATOM 624 O O . GLU A 1 81 ? -10.029 11.792 -0.681 1.00 93.50 81 GLU A O 1
ATOM 629 N N . ALA A 1 82 ? -8.107 11.135 0.277 1.00 90.25 82 ALA A N 1
ATOM 630 C CA . ALA A 1 82 ? -8.242 12.000 1.443 1.00 90.25 82 ALA A CA 1
ATOM 631 C C . ALA A 1 82 ? -8.190 13.492 1.072 1.00 90.25 82 ALA A C 1
ATOM 633 O O . ALA A 1 82 ? -8.967 14.273 1.609 1.00 90.25 82 ALA A O 1
ATOM 634 N N . GLU A 1 83 ? -7.329 13.886 0.129 1.00 89.62 83 GLU A N 1
ATOM 635 C CA . GLU A 1 83 ? -7.262 15.270 -0.372 1.00 89.62 83 GLU A CA 1
ATOM 636 C C . GLU A 1 83 ? -8.468 15.648 -1.254 1.00 89.62 83 GLU A C 1
ATOM 638 O O . GLU A 1 83 ? -8.834 16.819 -1.329 1.00 89.62 83 GLU A O 1
ATOM 643 N N . ARG A 1 84 ? -9.133 14.676 -1.899 1.00 86.81 84 ARG A N 1
ATOM 644 C CA . ARG A 1 84 ? -10.377 14.913 -2.659 1.00 86.81 84 ARG A CA 1
ATOM 645 C C . ARG A 1 84 ? -11.582 15.216 -1.772 1.00 86.81 84 ARG A C 1
ATOM 647 O O . ARG A 1 84 ? -12.518 15.867 -2.233 1.00 86.81 84 ARG A O 1
ATOM 654 N N . LYS A 1 85 ? -11.601 14.727 -0.530 1.00 79.62 85 LYS A N 1
ATOM 655 C CA . LYS A 1 85 ? -12.683 15.016 0.418 1.00 79.62 85 LYS A CA 1
ATOM 656 C C . LYS A 1 85 ? -12.478 16.449 0.931 1.00 79.62 85 LYS A C 1
ATOM 658 O O . LYS A 1 85 ? -11.427 16.718 1.512 1.00 79.62 85 LYS A O 1
ATOM 663 N N . PRO A 1 86 ? -13.430 17.382 0.726 1.00 61.84 86 PRO A N 1
ATOM 664 C CA . PRO A 1 86 ? -13.275 18.740 1.230 1.00 61.84 86 PRO A CA 1
ATOM 665 C C . PRO A 1 86 ? -13.095 18.672 2.746 1.00 61.84 86 PRO A C 1
ATOM 667 O O . PRO A 1 86 ? -13.920 18.079 3.446 1.00 61.84 86 PRO A O 1
ATOM 670 N N . ARG A 1 87 ? -11.993 19.243 3.245 1.00 61.34 87 ARG A N 1
ATOM 671 C CA . ARG A 1 87 ? -11.795 19.440 4.682 1.00 61.34 87 ARG A CA 1
ATOM 672 C C . ARG A 1 87 ? -12.920 20.365 5.153 1.00 61.34 87 ARG A C 1
ATOM 674 O O . ARG A 1 87 ? -12.924 21.534 4.780 1.00 61.34 87 ARG A O 1
ATOM 681 N N . LYS A 1 88 ? -13.910 19.804 5.850 1.00 46.50 88 LYS A N 1
ATOM 682 C CA . LYS A 1 88 ? -14.906 20.588 6.586 1.00 46.50 88 LYS A CA 1
ATOM 683 C C . LYS A 1 88 ? -14.246 21.280 7.768 1.00 46.50 88 LYS A C 1
ATOM 685 O O . LYS A 1 88 ? -13.321 20.665 8.346 1.00 46.50 88 LYS A O 1
#

Mean predicted aligned error: 4.76 Å

Solvent-accessible surface area (backbone atoms only — not comparable to full-atom values): 5498 Å² total; per-residue (Å²): 116,66,64,63,55,19,45,57,55,38,51,57,28,52,77,72,54,56,48,81,80,45,50,54,64,64,94,74,74,84,77,60,95,72,81,76,84,85,83,85,87,79,93,70,61,65,72,56,52,53,57,50,38,56,68,81,34,71,84,72,79,64,50,74,67,57,48,52,48,52,54,53,39,19,21,44,19,40,44,53,54,57,68,69,48,79,85,125

Radius of gyration: 13.58 Å; Cα contacts (8 Å, |Δi|>4): 57; chains: 1; bounding box: 28×37×36 Å

Nearest PDB structures (foldseek):
  2rh3-assembly1_A  TM=9.516E-01  e=5.075E-06  Agrobacterium tumefaciens
  5mdx-assembly1_d  TM=2.147E-01  e=9.360E+00  Arabidopsis thaliana

pLDDT: mean 89.69, std 10.89, range [46.5, 96.56]

Secondary structure (DSSP, 8-state):
-HHHHHHHHHHHHHHTSGGGGS----------SS-----------HHHHHHHHHHH-TTS-S-HHHHHHHHHHHHHHHHHHHHHS---

Sequence (88 aa):
MILRRALGGYEILIENGSFRTAPTDYPIGEPAAGITIIQTSRMIPLRLVDVVRSHFDPLGFESTRAFGRKLACAALATFFEAERKPRK

Foldseek 3Di:
DLLVVLLVVVLVCLVVVVLLVADQADDDPDDDPDPDDDDDDDDDPPVSVVSLCCRVPVPVPDDPVRSVVSSSRRSVRRVVVVVVPPDD